Protein AF-A0A9E2A551-F1 (afdb_monomer_lite)

Secondary structure (DSSP, 8-state):
-HHHHHHHHHHHTT-TTTHHHHHHHHHHHHHHHHHHHHHHHHHHHTT--HHHHHHHHHHHHHTHHHHHHHHTHHHHTTS-HHHHHHHHHHHHHHHHHTHHHHHHHHHHHHHSPPPSSHHHHHHHHHHHHHHHHHHHS---------

Sequence (146 aa):
MRILIAVLSLMLATTTYGQDADAEVGIEFCNWLSELARDVMAARQRSEPMSEILPFALDRLEHGPEVVAASVAEYLSILADDDREESLAKLEDIFEQMRPLVTGMVKGAYEIPVQALESNRRTVISEWEDQFFSSCYPDKEETEAD

pLDDT: mean 77.4, std 19.32, range [36.59, 97.81]

Structure (mmCIF, N/CA/C/O backbone):
data_AF-A0A9E2A551-F1
#
_entry.id   AF-A0A9E2A551-F1
#
loop_
_atom_site.group_PDB
_atom_site.id
_atom_site.type_symbol
_atom_site.label_atom_id
_atom_site.label_alt_id
_atom_site.label_comp_id
_atom_site.label_asym_id
_atom_site.label_entity_id
_atom_site.label_seq_id
_atom_site.pdbx_PDB_ins_code
_atom_site.Cartn_x
_atom_site.Cartn_y
_atom_site.Cartn_z
_atom_site.occupancy
_atom_site.B_iso_or_equiv
_atom_site.auth_seq_id
_atom_site.auth_comp_id
_atom_site.auth_asym_id
_atom_site.auth_atom_id
_atom_site.pdbx_PDB_model_num
ATOM 1 N N . MET A 1 1 ? 12.055 -1.744 8.013 1.00 45.12 1 MET A N 1
ATOM 2 C CA . MET A 1 1 ? 11.117 -1.519 6.891 1.00 45.12 1 MET A CA 1
ATOM 3 C C . MET A 1 1 ? 11.610 -0.411 5.961 1.00 45.12 1 MET A C 1
ATOM 5 O O . MET A 1 1 ? 11.735 -0.689 4.782 1.00 45.12 1 MET A O 1
ATOM 9 N N . ARG A 1 2 ? 12.027 0.761 6.476 1.00 36.88 2 ARG A N 1
ATOM 10 C CA . ARG A 1 2 ? 12.601 1.876 5.680 1.00 36.88 2 ARG A CA 1
ATOM 11 C C . ARG A 1 2 ? 13.760 1.494 4.736 1.00 36.88 2 ARG A C 1
ATOM 13 O O . ARG A 1 2 ? 13.787 1.937 3.601 1.00 36.88 2 ARG A O 1
ATOM 20 N N . ILE A 1 3 ? 14.667 0.614 5.172 1.00 38.56 3 ILE A N 1
ATOM 21 C CA . ILE A 1 3 ? 15.836 0.188 4.373 1.00 38.56 3 ILE A CA 1
ATOM 22 C C . ILE A 1 3 ? 15.440 -0.677 3.159 1.00 38.56 3 ILE A C 1
ATOM 24 O O . ILE A 1 3 ? 16.118 -0.642 2.144 1.00 38.56 3 ILE A O 1
ATOM 28 N N . LEU A 1 4 ? 14.338 -1.434 3.233 1.00 39.69 4 LEU A N 1
ATOM 29 C CA . LEU A 1 4 ? 13.924 -2.354 2.161 1.00 39.69 4 LEU A CA 1
ATOM 30 C C . LEU A 1 4 ? 13.295 -1.616 0.969 1.00 39.69 4 LEU A C 1
ATOM 32 O O . LEU A 1 4 ? 13.519 -2.007 -0.168 1.00 39.69 4 LEU A O 1
ATOM 36 N N . ILE A 1 5 ? 12.562 -0.530 1.230 1.00 47.69 5 ILE A N 1
ATOM 37 C CA . ILE A 1 5 ? 11.913 0.281 0.188 1.00 47.69 5 ILE A CA 1
ATOM 38 C C . ILE A 1 5 ? 12.951 1.155 -0.533 1.00 47.69 5 ILE A C 1
ATOM 40 O O . ILE A 1 5 ? 12.972 1.195 -1.756 1.00 47.69 5 ILE A O 1
ATOM 44 N N . ALA A 1 6 ? 13.895 1.751 0.205 1.00 40.91 6 ALA A N 1
ATOM 45 C CA . ALA A 1 6 ? 14.972 2.552 -0.384 1.00 40.91 6 ALA A CA 1
ATOM 46 C C . ALA A 1 6 ? 15.896 1.745 -1.321 1.00 40.91 6 ALA A C 1
ATOM 48 O O . ALA A 1 6 ? 16.427 2.293 -2.283 1.00 40.91 6 ALA A O 1
ATOM 49 N N . VAL A 1 7 ? 16.081 0.442 -1.064 1.00 42.31 7 VAL A N 1
ATOM 50 C CA . VAL A 1 7 ? 16.868 -0.450 -1.935 1.00 42.31 7 VAL A CA 1
ATOM 51 C C . VAL A 1 7 ? 16.139 -0.740 -3.251 1.00 42.31 7 VAL A C 1
ATOM 53 O O . VAL A 1 7 ? 16.794 -0.805 -4.287 1.00 42.31 7 VAL A O 1
ATOM 56 N N . LEU A 1 8 ? 14.806 -0.841 -3.238 1.00 48.16 8 LEU A N 1
ATOM 57 C CA . LEU A 1 8 ? 14.000 -1.048 -4.447 1.00 48.16 8 LEU A CA 1
ATOM 58 C C . LEU A 1 8 ? 14.043 0.179 -5.371 1.00 48.16 8 LEU A C 1
ATOM 60 O O . LEU A 1 8 ? 14.282 0.027 -6.566 1.00 48.16 8 LEU A O 1
ATOM 64 N N . SER A 1 9 ? 13.949 1.394 -4.816 1.00 44.19 9 SER A N 1
ATOM 65 C CA . SER A 1 9 ? 14.113 2.639 -5.586 1.00 44.19 9 SER A CA 1
ATOM 66 C C . SER A 1 9 ? 15.526 2.791 -6.175 1.00 44.19 9 SER A C 1
ATOM 68 O O . SER A 1 9 ? 15.698 3.374 -7.243 1.00 44.19 9 SER A O 1
ATOM 70 N N . LEU A 1 10 ? 16.554 2.249 -5.505 1.00 43.09 10 LEU A N 1
ATOM 71 C CA . LEU A 1 10 ? 17.940 2.277 -5.989 1.00 43.09 10 LEU A CA 1
ATOM 72 C C . LEU A 1 10 ? 18.203 1.295 -7.142 1.00 43.09 10 LEU A C 1
ATOM 74 O O . LEU A 1 10 ? 19.078 1.561 -7.965 1.00 43.09 10 LEU A O 1
ATOM 78 N N . MET A 1 11 ? 17.479 0.172 -7.207 1.00 47.06 11 MET A N 1
ATOM 79 C CA . MET A 1 11 ? 17.670 -0.837 -8.259 1.00 47.06 11 MET A CA 1
ATOM 80 C C . MET A 1 11 ? 17.216 -0.350 -9.640 1.00 47.06 11 MET A C 1
ATOM 82 O O . MET A 1 11 ? 17.772 -0.790 -10.645 1.00 47.06 11 MET A O 1
ATOM 86 N N . LEU A 1 12 ? 16.284 0.603 -9.690 1.00 49.69 12 LEU A N 1
ATOM 87 C CA . LEU A 1 12 ? 15.802 1.212 -10.930 1.00 49.69 12 LEU A CA 1
ATOM 88 C C . LEU A 1 12 ? 16.769 2.287 -11.476 1.00 49.69 12 LEU A C 1
ATOM 90 O O . LEU A 1 12 ? 16.817 2.533 -12.667 1.00 49.69 12 LEU A O 1
ATOM 94 N N . ALA A 1 13 ? 17.623 2.900 -10.652 1.00 43.50 13 ALA A N 1
ATOM 95 C CA . ALA A 1 13 ? 18.341 4.125 -11.035 1.00 43.50 13 ALA A CA 1
ATOM 96 C C . ALA A 1 13 ? 19.693 3.949 -11.778 1.00 43.50 13 ALA A C 1
ATOM 98 O O . ALA A 1 13 ? 20.428 4.931 -11.925 1.00 43.50 13 ALA A O 1
ATOM 99 N N . THR A 1 14 ? 20.090 2.742 -12.212 1.00 41.34 14 THR A N 1
ATOM 100 C CA . THR A 1 14 ? 21.498 2.465 -12.608 1.00 41.34 14 THR A CA 1
ATOM 101 C C . THR A 1 14 ? 21.841 2.507 -14.108 1.00 41.34 14 THR A C 1
ATOM 103 O O . THR A 1 14 ? 23.007 2.299 -14.449 1.00 41.34 14 THR A O 1
ATOM 106 N N . THR A 1 15 ? 20.925 2.869 -15.013 1.00 42.06 15 THR A N 1
ATOM 107 C CA . THR A 1 15 ? 21.201 2.920 -16.469 1.00 42.06 15 THR A CA 1
ATOM 108 C C . THR A 1 15 ? 21.056 4.328 -17.073 1.00 42.06 15 THR A C 1
ATOM 110 O O . THR A 1 15 ? 20.010 4.964 -17.024 1.00 42.06 15 THR A O 1
ATOM 113 N N . THR A 1 16 ? 22.146 4.851 -17.651 1.00 36.78 16 THR A N 1
ATOM 114 C CA . THR A 1 16 ? 22.305 6.244 -18.136 1.00 36.78 16 THR A CA 1
ATOM 115 C C . THR A 1 16 ? 21.617 6.567 -19.475 1.00 36.78 16 THR A C 1
ATOM 117 O O . THR A 1 16 ? 21.631 7.719 -19.901 1.00 36.78 16 THR A O 1
ATOM 120 N N . TYR A 1 17 ? 20.970 5.587 -20.108 1.00 36.91 17 TYR A N 1
ATOM 121 C CA . TYR A 1 17 ? 19.951 5.752 -21.153 1.00 36.91 17 TYR A CA 1
ATOM 122 C C . TYR A 1 17 ? 18.677 5.080 -20.610 1.00 36.91 17 TYR A C 1
ATOM 124 O O . TYR A 1 17 ? 18.442 3.917 -20.897 1.00 36.91 17 TYR A O 1
ATOM 132 N N . GLY A 1 18 ? 17.938 5.727 -19.705 1.00 46.59 18 GLY A N 1
ATOM 133 C CA . GLY A 1 18 ? 16.851 5.046 -18.972 1.00 46.59 18 GLY A CA 1
ATOM 134 C C . GLY A 1 18 ? 16.366 5.751 -17.707 1.00 46.59 18 GLY A C 1
ATOM 135 O O . GLY A 1 18 ? 15.258 5.489 -17.261 1.00 46.59 18 GLY A O 1
ATOM 136 N N . GLN A 1 19 ? 17.132 6.720 -17.191 1.00 49.38 19 GLN A N 1
ATOM 137 C CA . GLN A 1 19 ? 16.813 7.421 -15.939 1.00 49.38 19 GLN A CA 1
ATOM 138 C C . GLN A 1 19 ? 15.407 8.038 -15.870 1.00 49.38 19 GLN A C 1
ATOM 140 O O . GLN A 1 19 ? 14.852 8.074 -14.779 1.00 49.38 19 GLN A O 1
ATOM 145 N N . ASP A 1 20 ? 14.831 8.497 -16.986 1.00 54.12 20 ASP A N 1
ATOM 146 C CA . ASP A 1 20 ? 13.467 9.046 -16.986 1.00 54.12 20 ASP A CA 1
ATOM 147 C C . ASP A 1 20 ? 12.410 7.931 -16.917 1.00 54.12 20 ASP A C 1
ATOM 149 O O . ASP A 1 20 ? 11.500 8.000 -16.096 1.00 54.12 20 ASP A O 1
ATOM 153 N N . ALA A 1 21 ? 12.570 6.862 -17.708 1.00 55.94 21 ALA A N 1
ATOM 154 C CA . ALA A 1 21 ? 11.639 5.731 -17.726 1.00 55.94 21 ALA A CA 1
ATOM 155 C C . ALA A 1 21 ? 11.672 4.946 -16.405 1.00 55.94 21 ALA A C 1
ATOM 157 O O . ALA A 1 21 ? 10.629 4.611 -15.849 1.00 55.94 21 ALA A O 1
ATOM 158 N N . ASP A 1 22 ? 12.866 4.711 -15.863 1.00 60.59 22 ASP A N 1
ATOM 159 C CA . ASP A 1 22 ? 13.052 4.036 -14.582 1.00 60.59 22 ASP A CA 1
ATOM 160 C C . ASP A 1 22 ? 12.536 4.886 -13.404 1.00 60.59 22 ASP A C 1
ATOM 162 O O . ASP A 1 22 ? 11.961 4.353 -12.450 1.00 60.59 22 ASP A O 1
ATOM 166 N N . ALA A 1 23 ? 12.694 6.216 -13.468 1.00 66.06 23 ALA A N 1
ATOM 167 C CA . ALA A 1 23 ? 12.128 7.126 -12.474 1.00 66.06 23 ALA A CA 1
ATOM 168 C C . ALA A 1 23 ? 10.598 7.147 -12.527 1.00 66.06 23 ALA A C 1
ATOM 170 O O . ALA A 1 23 ? 9.961 7.165 -11.477 1.00 66.06 23 ALA A O 1
ATOM 171 N N . GLU A 1 24 ? 10.003 7.111 -13.717 1.00 71.88 24 GLU A N 1
ATOM 172 C CA . GLU A 1 24 ? 8.550 7.118 -13.886 1.00 71.88 24 GLU A CA 1
ATOM 173 C C . GLU A 1 24 ? 7.910 5.805 -13.440 1.00 71.88 24 GLU A C 1
ATOM 175 O O . GLU A 1 24 ? 6.937 5.828 -12.689 1.00 71.88 24 GLU A O 1
ATOM 180 N N . VAL A 1 25 ? 8.525 4.664 -13.767 1.00 72.38 25 VAL A N 1
ATOM 181 C CA . VAL A 1 25 ? 8.147 3.357 -13.204 1.00 72.38 25 VAL A CA 1
ATOM 182 C C . VAL A 1 25 ? 8.236 3.376 -11.675 1.00 72.38 25 VAL A C 1
ATOM 184 O O . VAL A 1 25 ? 7.333 2.885 -10.997 1.00 72.38 25 VAL A O 1
ATOM 187 N N . GLY A 1 26 ? 9.289 3.982 -11.118 1.00 73.00 26 GLY A N 1
ATOM 188 C CA . GLY A 1 26 ? 9.439 4.163 -9.675 1.00 73.00 26 GLY A CA 1
ATOM 189 C C . GLY A 1 26 ? 8.337 5.032 -9.056 1.00 73.00 26 GLY A C 1
ATOM 190 O O . GLY A 1 26 ? 7.759 4.653 -8.038 1.00 73.00 26 GLY A O 1
ATOM 191 N N . ILE A 1 27 ? 8.007 6.171 -9.675 1.00 78.12 27 ILE A N 1
ATOM 192 C CA . ILE A 1 27 ? 6.928 7.072 -9.235 1.00 78.12 27 ILE A CA 1
ATOM 193 C C . ILE A 1 27 ? 5.586 6.337 -9.245 1.00 78.12 27 ILE A C 1
ATOM 195 O O . ILE A 1 27 ? 4.859 6.372 -8.252 1.00 78.12 27 ILE A O 1
ATOM 199 N N . GLU A 1 28 ? 5.275 5.644 -10.337 1.00 81.62 28 GLU A N 1
ATOM 200 C CA . GLU A 1 28 ? 4.010 4.932 -10.513 1.00 81.62 28 GLU A CA 1
ATOM 201 C C . GLU A 1 28 ? 3.865 3.766 -9.538 1.00 81.62 28 GLU A C 1
ATOM 203 O O . GLU A 1 28 ? 2.812 3.578 -8.925 1.00 81.62 28 GLU A O 1
ATOM 208 N N . PHE A 1 29 ? 4.950 3.042 -9.290 1.00 81.75 29 PHE A N 1
ATOM 209 C CA . PHE A 1 29 ? 5.002 2.050 -8.228 1.00 81.75 29 PHE A CA 1
ATOM 210 C C . PHE A 1 29 ? 4.737 2.663 -6.841 1.00 81.75 29 PHE A C 1
ATOM 212 O O . PHE A 1 29 ? 3.974 2.111 -6.043 1.00 81.75 29 PHE A O 1
ATOM 219 N N . CYS A 1 30 ? 5.332 3.818 -6.544 1.00 81.12 30 CYS A N 1
ATOM 220 C CA . CYS A 1 30 ? 5.132 4.507 -5.272 1.00 81.12 30 CYS A CA 1
ATOM 221 C C . CYS A 1 30 ? 3.700 5.023 -5.104 1.00 81.12 30 CYS A C 1
ATOM 223 O O . CYS A 1 30 ? 3.127 4.886 -4.020 1.00 81.12 30 CYS A O 1
ATOM 225 N N . ASN A 1 31 ? 3.100 5.549 -6.175 1.00 85.38 31 ASN A N 1
ATOM 226 C CA . ASN A 1 31 ? 1.687 5.915 -6.216 1.00 85.38 31 ASN A CA 1
ATOM 227 C C . ASN A 1 31 ? 0.813 4.693 -5.916 1.00 85.38 31 ASN A C 1
ATOM 229 O O . ASN A 1 31 ? -0.008 4.733 -4.999 1.00 85.38 31 ASN A O 1
ATOM 233 N N . TRP A 1 32 ? 1.057 3.574 -6.602 1.00 89.06 32 TRP A N 1
ATOM 234 C CA . TRP A 1 32 ? 0.331 2.324 -6.390 1.00 89.06 32 TRP A CA 1
ATOM 235 C C . TRP A 1 32 ? 0.428 1.828 -4.936 1.00 89.06 32 TRP A C 1
ATOM 237 O O . TRP A 1 32 ? -0.581 1.460 -4.326 1.00 89.06 32 TRP A O 1
ATOM 247 N N . LEU A 1 33 ? 1.626 1.852 -4.341 1.00 88.06 33 LEU A N 1
ATOM 248 C CA . LEU A 1 33 ? 1.838 1.391 -2.966 1.00 88.06 33 LEU A CA 1
ATOM 249 C C . LEU A 1 33 ? 1.152 2.309 -1.944 1.00 88.06 33 LEU A C 1
ATOM 251 O O . LEU A 1 33 ? 0.576 1.826 -0.965 1.00 88.06 33 LEU A O 1
ATOM 255 N N . SER A 1 34 ? 1.204 3.621 -2.181 1.00 90.06 34 SER A N 1
ATOM 256 C CA . SER A 1 34 ? 0.525 4.645 -1.380 1.00 90.06 34 SER A CA 1
ATOM 257 C C . SER A 1 34 ? -0.992 4.452 -1.405 1.00 90.06 34 SER A C 1
ATOM 259 O O . SER A 1 34 ? -1.642 4.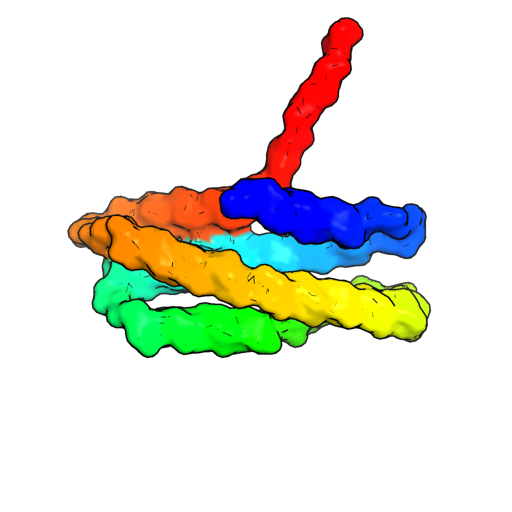417 -0.357 1.00 90.06 34 SER A O 1
ATOM 261 N N . GLU A 1 35 ? -1.561 4.223 -2.589 1.00 92.44 35 GLU A N 1
ATOM 262 C CA . GLU A 1 35 ? -2.983 3.924 -2.752 1.00 92.44 35 GLU A CA 1
ATOM 263 C C . GLU A 1 35 ? -3.389 2.639 -2.029 1.00 92.44 35 GLU A C 1
ATOM 265 O O . GLU A 1 35 ? -4.392 2.625 -1.312 1.00 92.44 35 GLU A O 1
ATOM 270 N N . LEU A 1 36 ? -2.587 1.575 -2.135 1.00 94.00 36 LEU A N 1
ATOM 271 C CA . LEU A 1 36 ? -2.843 0.340 -1.398 1.00 94.00 36 LEU A CA 1
ATOM 272 C C . LEU A 1 36 ? -2.819 0.574 0.121 1.00 94.00 36 LEU A C 1
ATOM 274 O O . LEU A 1 36 ? -3.696 0.083 0.837 1.00 94.00 36 LEU A O 1
ATOM 278 N N . ALA A 1 37 ? -1.856 1.353 0.622 1.00 94.62 37 ALA A N 1
ATOM 279 C CA . ALA A 1 37 ? -1.773 1.711 2.036 1.00 94.62 37 ALA A CA 1
ATOM 280 C C . ALA A 1 37 ? -3.011 2.486 2.503 1.00 94.62 37 ALA A C 1
ATOM 282 O O . ALA A 1 37 ? -3.585 2.162 3.552 1.00 94.62 37 ALA A O 1
ATOM 283 N N . ARG A 1 38 ? -3.451 3.470 1.709 1.00 96.00 38 ARG A N 1
ATOM 284 C CA . ARG A 1 38 ? -4.676 4.239 1.947 1.00 96.00 38 ARG A CA 1
ATOM 285 C C . ARG A 1 38 ? -5.893 3.321 2.022 1.00 96.00 38 ARG A C 1
ATOM 287 O O . ARG A 1 38 ? -6.656 3.415 2.985 1.00 96.00 38 ARG A O 1
ATOM 294 N N . ASP A 1 39 ? -6.065 2.421 1.057 1.00 96.50 39 ASP A N 1
ATOM 295 C CA . ASP A 1 39 ? -7.218 1.518 0.980 1.00 96.50 39 ASP A CA 1
ATOM 296 C C . ASP A 1 39 ? -7.277 0.560 2.174 1.00 96.50 39 ASP A C 1
ATOM 298 O O . ASP A 1 39 ? -8.330 0.402 2.802 1.00 96.50 39 ASP A O 1
ATOM 302 N N . VAL A 1 40 ? -6.134 -0.019 2.547 1.00 97.12 40 VAL A N 1
ATOM 303 C CA . VAL A 1 40 ? -6.005 -0.897 3.716 1.00 97.12 40 VAL A CA 1
ATOM 304 C C . VAL A 1 40 ? -6.372 -0.155 5.005 1.00 97.12 40 VAL A C 1
ATOM 306 O O . VAL A 1 40 ? -7.151 -0.669 5.815 1.00 97.12 40 VAL A O 1
ATOM 309 N N . MET A 1 41 ? -5.858 1.064 5.204 1.00 97.69 41 MET A N 1
ATOM 310 C CA . MET A 1 41 ? -6.184 1.858 6.392 1.00 97.69 41 MET A CA 1
ATOM 311 C C . MET A 1 41 ? -7.646 2.312 6.388 1.00 97.69 41 MET A C 1
ATOM 313 O O . MET A 1 41 ? -8.313 2.264 7.421 1.00 97.69 41 MET A O 1
ATOM 317 N N . ALA A 1 42 ? -8.190 2.700 5.236 1.00 97.31 42 ALA A N 1
ATOM 318 C CA . ALA A 1 42 ? -9.589 3.083 5.115 1.00 97.31 42 ALA A CA 1
ATOM 319 C C . ALA A 1 42 ? -10.525 1.917 5.468 1.00 97.31 42 ALA A C 1
ATOM 321 O O . ALA A 1 42 ? -11.459 2.101 6.253 1.00 97.31 42 ALA A O 1
ATOM 322 N N . ALA A 1 43 ? -10.246 0.712 4.967 1.00 96.62 43 ALA A N 1
ATOM 323 C CA . ALA A 1 43 ? -10.977 -0.501 5.326 1.00 96.62 43 ALA A CA 1
ATOM 324 C C . ALA A 1 43 ? -10.896 -0.791 6.829 1.00 96.62 43 ALA A C 1
ATOM 326 O O . ALA A 1 43 ? -11.913 -1.019 7.494 1.00 96.62 43 ALA A O 1
ATOM 327 N N . ARG A 1 44 ? -9.695 -0.668 7.406 1.00 96.62 44 ARG A N 1
ATOM 328 C CA . ARG A 1 44 ? -9.505 -0.787 8.851 1.00 96.62 44 ARG A CA 1
ATOM 329 C C . ARG A 1 44 ? -10.351 0.221 9.631 1.00 96.62 44 ARG A C 1
ATOM 331 O O . ARG A 1 44 ? -11.008 -0.168 10.597 1.00 96.62 44 ARG A O 1
ATOM 338 N N . GLN A 1 45 ? -10.363 1.494 9.234 1.00 97.81 45 GLN A N 1
ATOM 339 C CA . GLN A 1 45 ? -11.151 2.547 9.890 1.00 97.81 45 GLN A CA 1
ATOM 340 C C . GLN A 1 45 ? -12.668 2.355 9.709 1.00 97.81 45 GLN A C 1
ATOM 342 O O . GLN A 1 45 ? -13.452 2.848 10.523 1.00 97.81 45 GLN A O 1
ATOM 347 N N . ARG A 1 46 ? -13.096 1.580 8.703 1.00 96.75 46 ARG A N 1
ATOM 348 C CA . ARG A 1 46 ? -14.477 1.089 8.550 1.00 96.75 46 ARG A 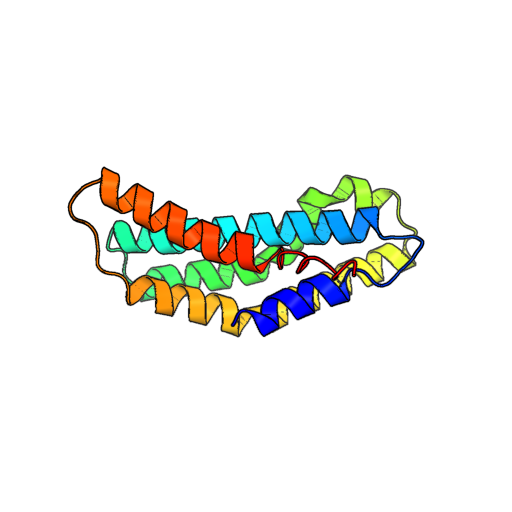CA 1
ATOM 349 C C . ARG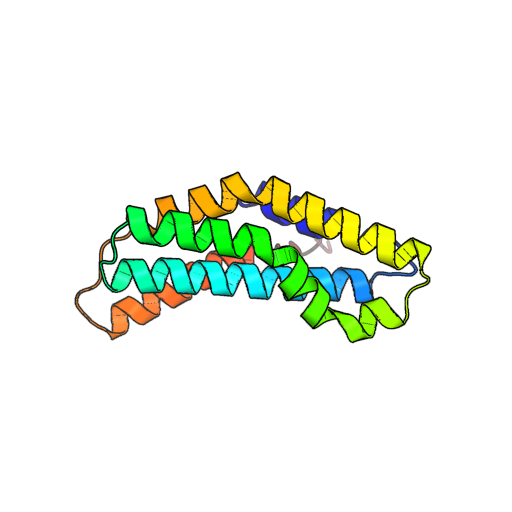 A 1 46 ? -14.776 -0.188 9.344 1.00 96.75 46 ARG A C 1
ATOM 351 O O . ARG A 1 46 ? -15.913 -0.643 9.340 1.00 96.75 46 ARG A O 1
ATOM 358 N N . SER A 1 47 ? -13.807 -0.703 10.104 1.00 96.31 47 SER A N 1
ATOM 359 C CA . SER A 1 47 ? -13.909 -1.948 10.883 1.00 96.31 47 SER A CA 1
ATOM 360 C C . SER A 1 47 ? -14.136 -3.204 10.036 1.00 96.31 47 SER A C 1
ATOM 362 O O . SER A 1 47 ? -14.704 -4.178 10.531 1.00 96.31 47 SER A O 1
ATOM 364 N N . GLU A 1 48 ? -13.679 -3.202 8.784 1.00 97.31 48 GLU A N 1
ATOM 365 C CA . GLU A 1 48 ? -13.636 -4.422 7.975 1.00 97.31 48 GLU A CA 1
ATOM 366 C C . GLU A 1 48 ? -12.674 -5.441 8.628 1.00 97.31 48 GLU A C 1
ATOM 368 O O . GLU A 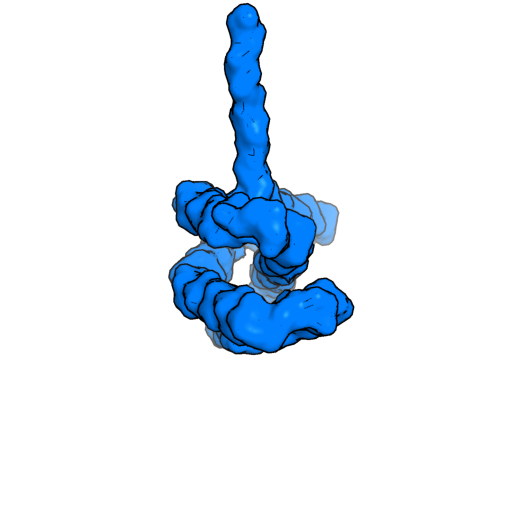1 48 ? -11.728 -5.039 9.319 1.00 97.31 48 GLU A O 1
ATOM 373 N N . PRO A 1 49 ? -12.931 -6.756 8.516 1.00 95.50 49 PRO A N 1
ATOM 374 C CA . PRO A 1 49 ? -12.100 -7.775 9.145 1.00 95.50 49 PRO A CA 1
ATOM 375 C C . PRO A 1 49 ? -10.845 -8.084 8.316 1.00 95.50 49 PRO A C 1
ATOM 377 O O . PRO A 1 49 ? -10.867 -8.115 7.086 1.00 95.50 49 PRO A O 1
ATOM 380 N N . MET A 1 50 ? -9.740 -8.425 8.992 1.00 93.62 50 MET A N 1
ATOM 381 C CA . MET A 1 50 ? -8.457 -8.713 8.325 1.00 93.62 50 MET A CA 1
ATOM 382 C C . MET A 1 50 ? -8.558 -9.876 7.331 1.00 93.62 50 MET A C 1
ATOM 384 O O . MET A 1 50 ? -7.848 -9.890 6.329 1.00 93.62 50 MET A O 1
ATOM 388 N N . SER A 1 51 ? -9.456 -10.830 7.593 1.00 95.19 51 SER A N 1
ATOM 389 C CA . SER A 1 51 ? -9.740 -11.961 6.708 1.00 95.19 51 SER A CA 1
ATOM 390 C C . SER A 1 51 ? -10.276 -11.553 5.337 1.00 95.19 51 SER A C 1
ATOM 392 O O . SER A 1 51 ? -10.171 -12.346 4.412 1.00 95.19 51 SER A O 1
ATOM 394 N N . GLU A 1 52 ? -10.839 -10.351 5.202 1.00 93.19 52 GLU A N 1
ATOM 395 C CA . GLU A 1 52 ? -11.314 -9.803 3.926 1.00 93.19 52 GLU A CA 1
ATOM 396 C C . GLU A 1 52 ? -10.244 -8.920 3.266 1.00 93.19 52 GLU A C 1
ATOM 398 O O . GLU A 1 52 ? -10.048 -8.978 2.055 1.00 93.19 52 GLU A O 1
ATOM 403 N N . ILE A 1 53 ? -9.479 -8.167 4.065 1.00 94.69 53 ILE A N 1
ATOM 404 C CA . ILE A 1 53 ? -8.512 -7.182 3.548 1.00 94.69 53 ILE A CA 1
ATOM 405 C C . ILE A 1 53 ? -7.185 -7.796 3.126 1.00 94.69 53 ILE A C 1
ATOM 407 O O . ILE A 1 53 ? -6.603 -7.361 2.136 1.00 94.69 53 ILE A O 1
ATOM 411 N N . LEU A 1 54 ? -6.686 -8.804 3.847 1.00 91.88 54 LEU A N 1
ATOM 412 C CA . LEU A 1 54 ? -5.420 -9.435 3.480 1.00 91.88 54 LEU A CA 1
ATOM 413 C C . LEU A 1 54 ? -5.496 -10.114 2.098 1.00 91.88 54 LEU A C 1
ATOM 415 O O . LEU A 1 54 ? -4.598 -9.864 1.297 1.00 91.88 54 LEU A O 1
ATOM 419 N N . PRO A 1 55 ? -6.539 -10.905 1.767 1.00 93.12 55 PRO A N 1
ATOM 420 C CA . PRO A 1 55 ? -6.695 -11.437 0.415 1.00 93.12 55 PRO A CA 1
ATOM 421 C C . PRO A 1 55 ? -6.810 -10.342 -0.647 1.00 93.12 55 PRO A C 1
ATOM 423 O O . PRO A 1 55 ? -6.128 -10.432 -1.657 1.00 93.12 55 PRO A O 1
ATOM 426 N N . PHE A 1 56 ? -7.588 -9.284 -0.395 1.00 92.81 56 PHE A N 1
ATOM 427 C CA . PHE A 1 56 ? -7.708 -8.139 -1.306 1.00 92.81 56 PHE A CA 1
ATOM 428 C C . PHE A 1 56 ? -6.356 -7.466 -1.593 1.00 92.81 56 PHE A C 1
ATOM 430 O O . PHE A 1 56 ? -6.026 -7.185 -2.741 1.00 92.81 56 PHE A O 1
ATOM 437 N N . ALA A 1 57 ? -5.549 -7.224 -0.559 1.00 92.62 57 ALA A N 1
ATOM 438 C CA . ALA A 1 57 ? -4.251 -6.576 -0.720 1.00 92.62 57 ALA A CA 1
ATOM 439 C C . ALA A 1 57 ? -3.244 -7.463 -1.471 1.00 92.62 57 ALA A C 1
ATOM 441 O O . ALA A 1 57 ? -2.441 -6.961 -2.254 1.00 92.62 57 ALA A O 1
ATOM 442 N N . LEU A 1 58 ? -3.288 -8.779 -1.240 1.00 91.88 58 LEU A N 1
ATOM 443 C CA . LEU A 1 58 ? -2.439 -9.740 -1.946 1.00 91.88 58 LEU A CA 1
ATOM 444 C C . LEU A 1 58 ? -2.869 -9.938 -3.404 1.00 91.88 58 LEU A C 1
ATOM 446 O O . LEU A 1 58 ? -2.002 -10.071 -4.259 1.00 91.88 58 LEU A O 1
ATOM 450 N N . ASP A 1 59 ? -4.170 -9.914 -3.685 1.00 92.19 59 ASP A N 1
ATOM 451 C CA . ASP A 1 59 ? -4.716 -9.958 -5.046 1.00 92.19 59 ASP A CA 1
ATOM 452 C C . ASP A 1 59 ? -4.321 -8.708 -5.846 1.00 92.19 59 ASP A C 1
ATOM 454 O O . ASP A 1 59 ? -3.839 -8.812 -6.973 1.00 92.19 59 ASP A O 1
ATOM 458 N N . ARG A 1 60 ? -4.399 -7.515 -5.238 1.00 90.69 60 ARG A N 1
ATOM 459 C CA . ARG A 1 60 ? -3.884 -6.293 -5.877 1.00 90.69 60 ARG A CA 1
ATOM 460 C C . ARG A 1 60 ? -2.388 -6.360 -6.140 1.00 90.69 60 ARG A C 1
ATOM 462 O O . ARG A 1 60 ? -1.957 -5.835 -7.157 1.00 90.69 60 ARG A O 1
ATOM 469 N N . LEU A 1 61 ? -1.607 -6.964 -5.241 1.00 88.75 61 LEU A N 1
ATOM 470 C CA . LEU A 1 61 ? -0.170 -7.148 -5.445 1.00 88.75 61 LEU A CA 1
ATOM 471 C C . LEU A 1 61 ? 0.116 -8.053 -6.653 1.00 88.75 61 LEU A C 1
ATOM 473 O O . LEU A 1 61 ? 1.018 -7.745 -7.420 1.00 88.75 61 LEU A O 1
ATOM 477 N N . GLU A 1 62 ? -0.651 -9.128 -6.835 1.00 89.12 62 GLU A N 1
ATOM 478 C CA . GLU A 1 62 ? -0.506 -10.051 -7.971 1.00 89.12 62 GLU A CA 1
ATOM 479 C C . GLU A 1 62 ? -0.749 -9.357 -9.319 1.00 89.12 62 GLU A C 1
ATOM 481 O O . GLU A 1 62 ? 0.008 -9.570 -10.260 1.00 89.12 62 GLU A O 1
ATOM 486 N N . HIS A 1 63 ? -1.730 -8.454 -9.383 1.00 88.75 63 HIS A N 1
ATOM 487 C CA . HIS A 1 63 ? -2.046 -7.675 -10.590 1.00 88.75 63 HIS A CA 1
ATOM 488 C C . HIS A 1 63 ? -1.315 -6.322 -10.660 1.00 88.75 63 HIS A C 1
ATOM 490 O O . HIS A 1 63 ? -1.491 -5.549 -11.600 1.00 88.75 63 HIS A O 1
ATOM 496 N N . GLY A 1 64 ? -0.508 -5.998 -9.651 1.00 84.31 64 GLY A N 1
ATOM 497 C CA . GLY A 1 64 ? 0.186 -4.721 -9.540 1.00 84.31 64 GLY A CA 1
ATOM 498 C C . GLY A 1 64 ? 1.171 -4.430 -10.681 1.00 84.31 64 GLY A C 1
ATOM 499 O O . GLY A 1 64 ? 1.136 -3.304 -11.186 1.00 84.31 64 GLY A O 1
ATOM 500 N N . PRO A 1 65 ? 1.979 -5.406 -11.157 1.00 83.31 65 PRO A N 1
ATOM 501 C CA . PRO A 1 65 ? 2.856 -5.203 -12.308 1.00 83.31 65 PRO A CA 1
ATOM 502 C C . PRO A 1 65 ? 2.094 -4.753 -13.555 1.00 83.31 65 PRO A C 1
ATOM 504 O O . PRO A 1 65 ? 2.524 -3.826 -14.232 1.00 83.31 65 PRO A O 1
ATOM 507 N N . GLU A 1 66 ? 0.933 -5.354 -13.834 1.00 85.56 66 GLU A N 1
ATOM 508 C CA . GLU A 1 66 ? 0.113 -5.010 -15.003 1.00 85.56 66 GLU A CA 1
ATOM 509 C C . GLU A 1 66 ? -0.421 -3.576 -14.918 1.00 85.56 66 GLU A C 1
ATOM 511 O O . GLU A 1 66 ? -0.435 -2.856 -15.916 1.00 85.56 66 GLU A O 1
ATOM 516 N N . VAL A 1 67 ? -0.829 -3.143 -13.721 1.00 83.19 67 VAL A N 1
ATOM 517 C CA . VAL A 1 67 ? -1.330 -1.782 -13.486 1.00 83.19 67 VAL A CA 1
ATOM 518 C C . VAL A 1 67 ? -0.225 -0.749 -13.693 1.00 83.19 67 VAL A C 1
ATOM 520 O O . VAL A 1 67 ? -0.446 0.234 -14.400 1.00 83.19 67 VAL A O 1
ATOM 523 N N . VAL A 1 68 ? 0.960 -0.979 -13.123 1.00 81.69 68 VAL A N 1
ATOM 524 C CA . VAL A 1 68 ? 2.101 -0.061 -13.271 1.00 81.69 68 VAL A CA 1
ATOM 525 C C . VAL A 1 68 ? 2.611 -0.057 -14.715 1.00 81.69 68 VAL A C 1
ATOM 527 O O . VAL A 1 68 ? 2.837 1.003 -15.289 1.00 81.69 68 VAL A O 1
ATOM 530 N N . ALA A 1 69 ? 2.719 -1.222 -15.360 1.00 80.81 69 ALA A N 1
ATOM 531 C CA . ALA A 1 69 ? 3.111 -1.306 -16.767 1.00 80.81 69 ALA A CA 1
ATOM 532 C C . ALA A 1 69 ? 2.121 -0.573 -17.689 1.00 80.81 69 ALA A C 1
ATOM 534 O O . ALA A 1 69 ? 2.533 0.057 -18.663 1.00 80.81 69 ALA A O 1
ATOM 535 N N . ALA A 1 70 ? 0.821 -0.623 -17.381 1.00 83.56 70 ALA A N 1
ATOM 536 C CA . ALA A 1 70 ? -0.196 0.111 -18.121 1.00 83.56 70 ALA A CA 1
ATOM 537 C C . ALA A 1 70 ? -0.082 1.632 -17.931 1.00 83.56 70 ALA A C 1
ATOM 539 O O . ALA A 1 70 ? -0.303 2.367 -18.897 1.00 83.56 70 ALA A O 1
ATOM 540 N N . SER A 1 71 ? 0.273 2.117 -16.734 1.00 76.06 71 SER A N 1
ATOM 541 C CA . SER A 1 71 ? 0.425 3.557 -16.491 1.00 76.06 71 SER A CA 1
ATOM 542 C C . SER A 1 71 ? 1.671 4.144 -17.157 1.00 76.06 71 SER A C 1
ATOM 544 O O . SER A 1 71 ? 1.625 5.282 -17.619 1.00 76.06 71 SER A O 1
ATOM 546 N N . VAL A 1 72 ? 2.726 3.343 -17.338 1.00 77.44 72 VAL A N 1
ATOM 547 C CA . VAL A 1 72 ? 3.939 3.742 -18.074 1.00 77.44 72 VAL A CA 1
ATOM 548 C C . VAL A 1 72 ? 3.984 3.247 -19.528 1.00 77.44 72 VAL A C 1
ATOM 550 O O . VAL A 1 72 ? 5.033 3.294 -20.169 1.00 77.44 72 VAL A O 1
ATOM 553 N N . ALA A 1 73 ? 2.864 2.774 -20.089 1.00 79.25 73 ALA A N 1
ATOM 554 C CA . ALA A 1 73 ? 2.841 2.112 -21.399 1.00 79.25 73 ALA A CA 1
ATOM 555 C C . ALA A 1 73 ? 3.372 2.991 -22.547 1.00 79.25 73 ALA A C 1
ATOM 557 O O . ALA A 1 73 ? 4.030 2.487 -23.459 1.00 79.25 73 ALA A O 1
ATOM 558 N N . GLU A 1 74 ? 3.119 4.303 -22.501 1.00 73.94 74 GLU A N 1
ATOM 559 C CA . GLU A 1 74 ? 3.648 5.260 -23.482 1.00 73.94 74 GLU A CA 1
ATOM 560 C C . GLU A 1 74 ? 5.185 5.300 -23.451 1.00 73.94 74 GLU A C 1
ATOM 562 O O . GLU A 1 74 ? 5.826 5.264 -24.501 1.00 73.94 74 GLU A O 1
ATOM 567 N N . TYR A 1 75 ? 5.786 5.236 -22.263 1.00 69.81 75 TYR A N 1
ATOM 568 C CA . TYR A 1 75 ? 7.238 5.199 -22.081 1.00 69.81 75 TYR A CA 1
ATOM 569 C C . TYR A 1 75 ? 7.838 3.841 -22.429 1.00 69.81 75 TYR A C 1
ATOM 571 O O . TYR A 1 75 ? 8.873 3.761 -23.083 1.00 69.81 75 TYR A O 1
ATOM 579 N N . LEU A 1 76 ? 7.161 2.747 -22.086 1.00 70.19 76 LEU A N 1
ATOM 580 C CA . LEU A 1 76 ? 7.596 1.415 -22.507 1.00 70.19 76 LEU A CA 1
ATOM 581 C C . LEU A 1 76 ? 7.560 1.251 -24.034 1.00 70.19 76 LEU A C 1
ATOM 583 O O . LEU A 1 76 ? 8.302 0.440 -24.584 1.00 70.19 76 LEU A O 1
ATOM 587 N N . SER A 1 77 ? 6.718 2.020 -24.733 1.00 74.81 77 SER A N 1
ATOM 588 C CA . SER A 1 77 ? 6.602 1.964 -26.194 1.00 74.81 77 SER A CA 1
ATOM 589 C C . SER A 1 77 ? 7.762 2.625 -26.947 1.00 74.81 77 SER A C 1
ATOM 591 O O . SER A 1 77 ? 7.959 2.322 -28.125 1.00 74.81 77 SER A O 1
ATOM 593 N N . ILE A 1 78 ? 8.527 3.506 -26.289 1.00 74.31 78 ILE A N 1
ATOM 594 C CA . ILE A 1 78 ? 9.687 4.193 -26.886 1.00 74.31 78 ILE A CA 1
ATOM 595 C C . ILE A 1 78 ? 11.013 3.460 -26.639 1.00 74.31 78 ILE A C 1
ATOM 597 O O . ILE A 1 78 ? 12.020 3.810 -27.257 1.00 74.31 78 ILE A O 1
ATOM 601 N N . LEU A 1 79 ? 11.018 2.454 -25.761 1.00 71.88 79 LEU A N 1
ATOM 602 C CA . LEU A 1 79 ? 12.172 1.594 -25.506 1.00 71.88 79 LEU A CA 1
ATOM 603 C C . LEU A 1 79 ? 12.377 0.589 -26.647 1.00 71.88 79 LEU A C 1
ATOM 605 O O . LEU A 1 79 ? 11.432 0.213 -27.347 1.00 71.88 79 LEU A O 1
ATOM 609 N N . ALA A 1 80 ? 13.617 0.126 -26.824 1.00 74.75 80 ALA A N 1
ATOM 610 C CA . ALA A 1 80 ? 13.873 -1.037 -27.667 1.00 74.75 80 ALA A CA 1
ATOM 611 C C . ALA A 1 80 ? 13.203 -2.282 -27.055 1.00 74.75 80 ALA A C 1
ATOM 613 O O . ALA A 1 80 ? 13.017 -2.355 -25.842 1.00 74.75 80 ALA A O 1
ATOM 614 N N . ASP A 1 81 ? 12.842 -3.265 -27.886 1.00 76.94 81 ASP A N 1
ATOM 615 C CA . ASP A 1 81 ? 12.111 -4.454 -27.419 1.00 76.94 81 ASP A CA 1
ATOM 616 C C . ASP A 1 81 ? 12.864 -5.212 -26.307 1.00 76.94 81 ASP A C 1
ATOM 618 O O . ASP A 1 81 ? 12.232 -5.606 -25.327 1.00 76.94 81 ASP A O 1
ATOM 622 N N . ASP A 1 82 ? 14.192 -5.340 -26.426 1.00 74.75 82 ASP A N 1
ATOM 623 C CA . ASP A 1 82 ? 15.050 -5.991 -25.423 1.00 74.75 82 ASP A CA 1
ATOM 624 C C . ASP A 1 82 ? 15.038 -5.225 -24.082 1.00 74.75 82 ASP A C 1
ATOM 626 O O . ASP A 1 82 ? 14.889 -5.828 -23.019 1.00 74.75 82 ASP A O 1
ATOM 630 N N . ASP A 1 83 ? 15.114 -3.889 -24.127 1.00 73.25 83 ASP A N 1
ATOM 631 C CA . ASP A 1 83 ? 15.087 -3.032 -22.933 1.00 73.25 83 ASP A CA 1
ATOM 632 C C . ASP A 1 83 ? 13.708 -3.074 -22.251 1.00 73.25 83 ASP A C 1
ATOM 634 O O . ASP A 1 83 ? 13.604 -3.101 -21.026 1.00 73.25 83 ASP A O 1
ATOM 638 N N . ARG A 1 84 ? 12.627 -3.130 -23.041 1.00 72.81 84 ARG A N 1
ATOM 639 C CA . ARG A 1 84 ? 11.256 -3.246 -22.526 1.00 72.81 84 ARG A CA 1
ATOM 640 C C . ARG A 1 84 ? 11.043 -4.565 -21.786 1.00 72.81 84 ARG A C 1
ATOM 642 O O . ARG A 1 84 ? 10.420 -4.570 -20.726 1.00 72.81 84 ARG A O 1
ATOM 649 N N . GLU A 1 85 ? 11.510 -5.677 -22.350 1.00 78.06 85 GLU A N 1
ATOM 650 C CA . GLU A 1 85 ? 11.382 -6.998 -21.725 1.00 78.06 85 GLU A CA 1
ATOM 651 C C . GLU A 1 85 ? 12.184 -7.063 -20.413 1.00 78.06 85 GLU A C 1
ATOM 653 O O . GLU A 1 85 ? 11.683 -7.571 -19.408 1.00 78.06 85 GLU A O 1
ATOM 658 N N . GLU A 1 86 ? 13.372 -6.447 -20.375 1.00 78.12 86 GLU A N 1
ATOM 659 C CA . GLU A 1 86 ? 14.173 -6.317 -19.153 1.00 78.12 86 GLU A CA 1
ATOM 660 C C . GLU A 1 86 ? 13.475 -5.467 -18.074 1.00 78.12 86 GLU A C 1
ATOM 662 O O . GLU A 1 86 ? 13.420 -5.873 -16.909 1.00 78.12 86 GLU A O 1
ATOM 667 N N . SER A 1 87 ? 12.909 -4.309 -18.435 1.00 72.69 87 SER A N 1
ATOM 668 C CA . SER A 1 87 ? 12.177 -3.446 -17.495 1.00 72.69 87 SER A CA 1
ATOM 669 C C . SER A 1 87 ? 10.941 -4.135 -16.908 1.00 72.69 87 SER A C 1
ATOM 671 O O . SER A 1 87 ? 10.679 -4.002 -15.712 1.00 72.69 87 SER A O 1
ATOM 673 N N . LEU A 1 88 ? 10.202 -4.907 -17.712 1.00 75.81 88 LEU A N 1
ATOM 674 C CA . LEU A 1 88 ? 9.044 -5.671 -17.236 1.00 75.81 88 LEU A CA 1
ATOM 675 C C . LEU A 1 88 ? 9.454 -6.800 -16.281 1.00 75.81 88 LEU A C 1
ATOM 677 O O . LEU A 1 88 ? 8.851 -6.943 -15.220 1.00 75.81 88 LEU A O 1
ATOM 681 N N . ALA A 1 89 ? 10.515 -7.548 -16.596 1.00 79.25 89 ALA A N 1
ATOM 682 C CA . ALA A 1 89 ? 11.017 -8.603 -15.713 1.00 79.25 89 ALA A CA 1
ATOM 683 C C . ALA A 1 89 ? 11.491 -8.049 -14.355 1.00 79.25 89 ALA A C 1
ATOM 685 O O . ALA A 1 89 ? 11.241 -8.646 -13.307 1.00 79.25 89 ALA A O 1
ATOM 686 N N . LYS A 1 90 ? 12.138 -6.875 -14.354 1.00 75.94 90 LYS A N 1
ATOM 687 C CA . LYS A 1 90 ? 12.511 -6.162 -13.120 1.00 75.94 90 LYS A CA 1
ATOM 688 C C . LYS A 1 90 ? 11.285 -5.751 -12.307 1.00 75.94 90 LYS A C 1
ATOM 690 O O . LYS A 1 90 ? 11.300 -5.874 -11.084 1.00 75.94 90 LYS A O 1
ATOM 695 N N . LEU A 1 91 ? 10.228 -5.278 -12.968 1.00 74.38 91 LEU A N 1
ATOM 696 C CA . LEU A 1 91 ? 8.977 -4.911 -12.309 1.00 74.38 91 LEU A CA 1
ATOM 697 C C . LEU A 1 91 ? 8.344 -6.125 -11.613 1.00 74.38 91 LEU A C 1
ATOM 699 O O . LEU A 1 91 ? 7.986 -6.040 -10.442 1.00 74.38 91 LEU A O 1
ATOM 703 N N . GLU A 1 92 ? 8.254 -7.267 -12.293 1.00 80.81 92 GLU A N 1
ATOM 704 C CA . GLU A 1 92 ? 7.711 -8.503 -11.712 1.00 80.81 92 GLU A CA 1
ATOM 705 C C . GLU A 1 92 ? 8.490 -8.955 -10.464 1.00 80.81 92 GLU A C 1
ATOM 707 O O . GLU A 1 92 ? 7.880 -9.234 -9.428 1.00 80.81 92 GLU A O 1
ATOM 712 N N . ASP A 1 93 ? 9.827 -8.942 -10.515 1.00 81.00 93 ASP A N 1
ATOM 713 C CA . ASP A 1 93 ? 10.688 -9.309 -9.378 1.00 81.00 93 ASP A CA 1
ATOM 714 C C . ASP A 1 93 ? 10.484 -8.375 -8.167 1.00 81.00 93 ASP A C 1
ATOM 716 O O . ASP A 1 93 ? 10.367 -8.825 -7.022 1.00 81.00 93 ASP A O 1
ATOM 720 N N . ILE A 1 94 ? 10.337 -7.066 -8.410 1.00 77.00 94 ILE A N 1
ATOM 721 C CA . ILE A 1 94 ? 10.006 -6.080 -7.369 1.00 77.00 94 ILE A CA 1
ATOM 722 C C . ILE A 1 94 ? 8.691 -6.451 -6.667 1.00 77.00 94 ILE A C 1
ATOM 724 O O . ILE A 1 94 ? 8.619 -6.461 -5.431 1.00 77.00 94 ILE A O 1
ATOM 728 N N . PHE A 1 95 ? 7.648 -6.784 -7.430 1.00 81.88 95 PHE A N 1
ATOM 729 C CA . PHE A 1 95 ? 6.340 -7.148 -6.883 1.00 81.88 95 PHE A CA 1
ATOM 730 C C . PHE A 1 95 ? 6.355 -8.492 -6.142 1.00 81.88 95 PHE A C 1
ATOM 732 O O . PHE A 1 95 ? 5.688 -8.638 -5.110 1.00 81.88 95 PHE A O 1
ATOM 739 N N . GLU A 1 96 ? 7.156 -9.461 -6.582 1.00 82.88 96 GLU A N 1
ATOM 740 C CA . GLU A 1 96 ? 7.312 -10.727 -5.864 1.00 82.88 96 GLU A CA 1
ATOM 741 C C . GLU A 1 96 ? 7.969 -10.517 -4.487 1.00 82.88 96 GLU A C 1
ATOM 743 O O . GLU A 1 96 ? 7.485 -11.020 -3.460 1.00 82.88 96 GLU A O 1
ATOM 748 N N . GLN A 1 97 ? 9.001 -9.671 -4.427 1.00 81.12 97 GLN A N 1
ATOM 749 C CA . GLN A 1 97 ? 9.697 -9.307 -3.187 1.00 81.12 97 GLN A CA 1
ATOM 750 C C . GLN A 1 97 ? 8.844 -8.461 -2.227 1.00 81.12 97 GLN A C 1
ATOM 752 O O . GLN A 1 97 ? 9.143 -8.372 -1.032 1.00 81.12 97 GLN A O 1
ATOM 757 N N . MET A 1 98 ? 7.748 -7.874 -2.707 1.00 81.94 98 MET A N 1
ATOM 758 C CA . MET A 1 98 ? 6.859 -7.007 -1.934 1.00 81.94 98 MET A CA 1
ATOM 759 C C . MET A 1 98 ? 5.832 -7.739 -1.070 1.00 81.94 98 MET A C 1
ATOM 761 O O . MET A 1 98 ? 5.240 -7.137 -0.168 1.00 81.94 98 MET A O 1
ATOM 765 N N . ARG A 1 99 ? 5.623 -9.042 -1.270 1.00 87.06 99 ARG A N 1
ATOM 766 C CA . ARG A 1 99 ? 4.634 -9.816 -0.496 1.00 87.06 99 ARG A CA 1
ATOM 767 C C . ARG A 1 99 ? 4.778 -9.666 1.032 1.00 87.06 99 ARG A C 1
ATOM 769 O O . ARG A 1 99 ? 3.755 -9.472 1.706 1.00 87.06 99 ARG A O 1
ATOM 776 N N . PRO A 1 100 ? 5.989 -9.701 1.625 1.00 87.81 100 PRO A N 1
ATOM 777 C CA . PRO A 1 100 ? 6.175 -9.455 3.053 1.00 87.81 100 PRO A CA 1
ATOM 778 C C . PRO A 1 100 ? 5.845 -8.014 3.458 1.00 87.81 100 PRO A C 1
ATOM 780 O O . PRO A 1 100 ? 5.311 -7.805 4.549 1.00 87.81 100 PRO A O 1
ATOM 783 N N . LEU A 1 101 ? 6.127 -7.035 2.590 1.00 86.12 101 LEU A N 1
ATOM 784 C CA . LEU A 1 101 ? 5.826 -5.623 2.824 1.00 86.12 101 LEU A CA 1
ATOM 785 C C . LEU A 1 101 ? 4.313 -5.398 2.904 1.00 86.12 101 LEU A C 1
ATOM 787 O O . LEU A 1 101 ? 3.840 -4.857 3.901 1.00 86.12 101 LEU A O 1
ATOM 791 N N . VAL A 1 102 ? 3.556 -5.887 1.916 1.00 90.00 102 VAL A N 1
ATOM 792 C CA . VAL A 1 102 ? 2.085 -5.787 1.877 1.00 90.00 102 VAL A CA 1
ATOM 793 C C . VAL A 1 102 ? 1.455 -6.520 3.060 1.00 90.00 102 VAL A C 1
ATOM 795 O O . VAL A 1 102 ? 0.585 -5.985 3.746 1.00 90.00 102 VAL A O 1
ATOM 798 N N . THR A 1 103 ? 1.944 -7.719 3.382 1.00 92.00 103 THR A N 1
ATOM 799 C CA . THR A 1 103 ? 1.474 -8.458 4.564 1.00 92.00 103 THR A CA 1
ATOM 800 C C . THR A 1 103 ? 1.736 -7.676 5.856 1.00 92.00 103 THR A C 1
ATOM 802 O O . THR A 1 103 ? 0.882 -7.632 6.744 1.00 92.00 103 THR A O 1
ATOM 805 N N . GLY A 1 104 ? 2.915 -7.059 5.978 1.00 92.19 104 GLY A N 1
ATOM 806 C CA . GLY A 1 104 ? 3.282 -6.212 7.112 1.00 92.19 104 GLY A CA 1
ATOM 807 C C . GLY A 1 104 ? 2.426 -4.949 7.206 1.00 92.19 104 GLY A C 1
ATOM 808 O O . GLY A 1 104 ? 1.975 -4.612 8.295 1.00 92.19 104 GLY A O 1
ATOM 809 N N . MET A 1 105 ? 2.138 -4.305 6.073 1.00 93.25 105 MET A N 1
ATOM 810 C CA . MET A 1 105 ? 1.250 -3.145 5.974 1.00 93.25 105 MET A CA 1
ATOM 811 C C . MET A 1 105 ? -0.155 -3.478 6.483 1.00 93.25 105 MET A C 1
ATOM 813 O O . MET A 1 105 ? -0.669 -2.778 7.354 1.00 93.25 105 MET A O 1
ATOM 817 N N . VAL A 1 106 ? -0.758 -4.576 6.012 1.00 95.62 106 VAL A N 1
ATOM 818 C CA . VAL A 1 106 ? -2.083 -5.002 6.489 1.00 95.62 106 VAL A CA 1
ATOM 819 C C . VAL A 1 106 ? -2.055 -5.278 7.989 1.00 95.62 106 VAL A C 1
ATOM 821 O O . VAL A 1 106 ? -2.923 -4.800 8.712 1.00 95.62 106 VAL A O 1
ATOM 824 N N . LYS A 1 107 ? -1.047 -5.993 8.496 1.00 95.94 107 LYS A N 1
ATOM 825 C CA . LYS A 1 107 ? -0.927 -6.247 9.942 1.00 95.94 107 LYS A CA 1
ATOM 826 C C . LYS A 1 107 ? -0.805 -4.954 10.748 1.00 95.94 107 LYS A C 1
ATOM 828 O O . LYS A 1 107 ? -1.569 -4.770 11.690 1.00 95.94 107 LYS A O 1
ATOM 833 N N . GLY A 1 108 ? 0.091 -4.055 10.344 1.00 94.81 108 GLY A N 1
ATOM 834 C CA . GLY A 1 108 ? 0.322 -2.782 11.026 1.00 94.81 108 GLY A CA 1
ATOM 835 C C . GLY A 1 108 ? -0.918 -1.888 11.039 1.00 94.81 108 GLY A C 1
ATOM 836 O O . GLY A 1 108 ? -1.230 -1.289 12.065 1.00 94.81 108 GLY A O 1
ATOM 837 N N . ALA A 1 109 ? -1.706 -1.873 9.958 1.00 95.88 109 ALA A N 1
ATOM 838 C CA . ALA A 1 109 ? -2.961 -1.129 9.946 1.00 95.88 109 ALA A CA 1
ATOM 839 C C . ALA A 1 109 ? -3.923 -1.620 11.042 1.00 95.88 109 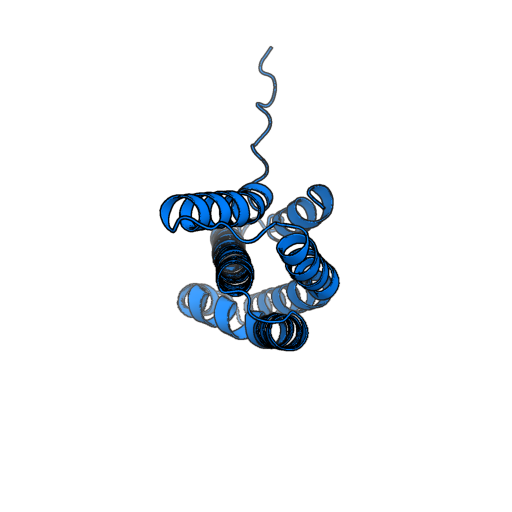ALA A C 1
ATOM 841 O O . ALA A 1 109 ? -4.571 -0.821 11.713 1.00 95.88 109 ALA A O 1
ATOM 842 N N . TYR A 1 110 ? -3.986 -2.930 11.292 1.00 96.12 110 TYR A N 1
ATOM 843 C CA . TYR A 1 110 ? -4.879 -3.504 12.303 1.00 96.12 110 TYR A CA 1
ATOM 844 C C . TYR A 1 110 ? -4.413 -3.321 13.748 1.00 96.12 110 TYR A C 1
ATOM 846 O O . TYR A 1 110 ? -5.223 -3.484 14.663 1.00 96.12 110 TYR A O 1
ATOM 854 N N . GLU A 1 111 ? -3.163 -2.919 13.964 1.00 96.44 111 GLU A N 1
ATOM 855 C CA . GLU A 1 111 ? -2.678 -2.467 15.271 1.00 96.44 111 GLU A CA 1
ATOM 856 C C . GLU A 1 111 ? -3.199 -1.060 15.611 1.00 96.44 111 GLU A C 1
ATOM 858 O O . GLU A 1 111 ? -3.287 -0.694 16.785 1.00 96.44 111 GLU A O 1
ATOM 863 N N . ILE A 1 112 ? -3.620 -0.286 14.604 1.00 95.94 112 ILE A N 1
ATOM 864 C CA . ILE A 1 112 ? -4.153 1.061 14.796 1.00 95.94 112 ILE A CA 1
ATOM 865 C C . ILE A 1 112 ? -5.634 0.998 15.232 1.00 95.94 112 ILE A C 1
ATOM 867 O O . ILE A 1 112 ? -6.460 0.315 14.602 1.00 95.94 112 ILE A O 1
ATOM 871 N N . PRO A 1 113 ? -6.017 1.710 16.314 1.00 96.25 113 PRO A N 1
ATOM 872 C CA . PRO A 1 113 ? -7.406 1.792 16.754 1.00 96.25 113 PRO A CA 1
ATOM 873 C C . PRO A 1 113 ? -8.313 2.490 15.736 1.00 96.25 113 PRO A C 1
ATOM 875 O O . PRO A 1 113 ? -7.931 3.476 15.096 1.00 96.25 113 PRO A O 1
ATOM 878 N N . VAL A 1 114 ? -9.558 2.018 15.648 1.00 96.75 114 VAL A N 1
ATOM 879 C CA . VAL A 1 114 ? -10.604 2.688 14.868 1.00 96.75 114 VAL A CA 1
ATOM 880 C C . VAL A 1 114 ? -10.970 3.999 15.541 1.00 96.75 114 VAL A C 1
ATOM 882 O O . VAL A 1 114 ? -11.330 4.033 16.719 1.00 96.75 114 VAL A O 1
ATOM 885 N N . GLN A 1 115 ? -10.913 5.078 14.774 1.00 97.44 115 GLN A N 1
ATOM 886 C CA . GLN A 1 115 ? -11.275 6.397 15.255 1.00 97.44 115 GLN A CA 1
ATOM 887 C C . GLN A 1 115 ? -12.798 6.576 15.251 1.00 97.44 115 GLN A C 1
ATOM 889 O O . GLN A 1 115 ? -13.497 6.184 14.311 1.00 97.44 115 GLN A O 1
ATOM 894 N N . ALA A 1 116 ? -13.325 7.193 16.311 1.00 92.94 116 ALA A N 1
ATOM 895 C CA . ALA A 1 116 ? -14.758 7.460 16.441 1.00 92.94 116 ALA A CA 1
ATOM 896 C C . ALA A 1 116 ? -15.224 8.610 15.533 1.00 92.94 116 ALA A C 1
ATOM 898 O O . ALA A 1 116 ? -16.321 8.560 14.982 1.00 92.94 116 ALA A O 1
ATOM 899 N N . LEU A 1 117 ? -14.387 9.641 15.382 1.00 95.56 117 LEU A N 1
ATOM 900 C CA . LEU A 1 117 ? -14.690 10.824 14.584 1.00 95.56 117 LEU A CA 1
ATOM 901 C C . LEU A 1 117 ? -14.158 10.677 13.163 1.00 95.56 117 LEU A C 1
ATOM 903 O O . LEU A 1 117 ? -13.011 10.288 12.956 1.00 95.56 117 LEU A O 1
ATOM 907 N N . GLU A 1 118 ? -14.974 11.084 12.196 1.00 94.62 118 GLU A N 1
ATOM 908 C CA . GLU A 1 118 ? -14.626 11.069 10.775 1.00 94.62 118 GLU A CA 1
ATOM 909 C C . GLU A 1 118 ? -13.378 11.910 10.461 1.00 94.62 118 GLU A C 1
ATOM 911 O O . GLU A 1 118 ? -12.529 11.491 9.680 1.00 94.62 118 GLU A O 1
ATOM 916 N N . SER A 1 119 ? -13.212 13.061 11.120 1.00 95.25 119 SER A N 1
ATOM 917 C CA . SER A 1 119 ? -12.006 13.890 10.984 1.00 95.25 119 SER A CA 1
ATOM 918 C C . SER A 1 119 ? -10.739 13.125 11.365 1.00 95.25 119 SER A C 1
ATOM 920 O O . SER A 1 119 ? -9.756 13.161 10.634 1.00 95.25 119 SER A O 1
ATOM 922 N N . ASN A 1 120 ? -10.785 12.377 12.469 1.00 95.69 120 ASN A N 1
ATOM 923 C CA . ASN A 1 120 ? -9.638 11.622 12.965 1.00 95.69 120 ASN A CA 1
ATOM 924 C C . ASN A 1 120 ? -9.333 10.422 12.063 1.00 95.69 120 ASN A C 1
ATOM 926 O O . ASN A 1 120 ? -8.168 10.088 11.880 1.00 95.69 120 ASN A O 1
ATOM 930 N N . ARG A 1 121 ? -10.359 9.792 11.470 1.00 96.19 121 ARG A N 1
ATOM 931 C CA . ARG A 1 121 ? -10.158 8.727 10.473 1.00 96.19 121 ARG A CA 1
ATOM 932 C C . ARG A 1 121 ? -9.358 9.242 9.287 1.00 96.19 121 ARG A C 1
ATOM 934 O O . ARG A 1 121 ? -8.393 8.600 8.901 1.00 96.19 121 ARG A O 1
ATOM 941 N N . ARG A 1 122 ? -9.726 10.408 8.747 1.00 95.88 122 ARG A N 1
ATOM 942 C CA . ARG A 1 122 ? -9.009 11.021 7.617 1.00 95.88 122 ARG A CA 1
ATOM 943 C C . ARG A 1 122 ? -7.565 11.350 7.965 1.00 95.88 122 ARG A C 1
ATOM 945 O O . ARG A 1 122 ? -6.693 11.051 7.164 1.00 95.88 122 ARG A O 1
ATOM 952 N N . THR A 1 123 ? -7.317 11.907 9.152 1.00 95.88 123 THR A N 1
ATOM 953 C CA . THR A 1 123 ? -5.951 12.177 9.624 1.00 95.88 123 THR A CA 1
ATOM 954 C C . THR A 1 123 ? -5.126 10.897 9.683 1.00 95.88 123 THR A C 1
ATOM 956 O O . THR A 1 123 ? -4.066 10.840 9.078 1.00 95.88 123 THR A O 1
ATOM 959 N N . VAL A 1 124 ? -5.644 9.843 10.319 1.00 95.25 124 VAL A N 1
ATOM 960 C CA . VAL A 1 124 ? -4.931 8.561 10.430 1.00 95.25 124 VAL A CA 1
ATOM 961 C C . VAL A 1 124 ? -4.707 7.906 9.064 1.00 95.25 124 VAL A C 1
ATOM 963 O O . VAL A 1 124 ? -3.652 7.326 8.843 1.00 95.25 124 VAL A O 1
ATOM 966 N N . ILE A 1 125 ? -5.672 7.995 8.141 1.00 96.75 125 ILE A N 1
ATOM 967 C CA . ILE A 1 125 ? -5.514 7.487 6.769 1.00 96.75 125 ILE A CA 1
ATOM 968 C C . ILE A 1 125 ? -4.405 8.250 6.036 1.00 96.75 125 ILE A C 1
ATOM 970 O O . ILE A 1 125 ? -3.540 7.607 5.454 1.00 96.75 125 ILE A O 1
ATOM 974 N N . SER A 1 126 ? -4.407 9.586 6.102 1.00 94.00 126 SER A N 1
ATOM 975 C CA . SER A 1 126 ? -3.387 10.429 5.464 1.00 94.00 126 SER A CA 1
ATOM 976 C C . SER A 1 126 ? -2.000 10.156 6.038 1.00 94.00 126 SER A C 1
ATOM 978 O O . SER A 1 126 ? -1.080 9.867 5.292 1.00 94.00 126 SER A O 1
ATOM 980 N N . GLU A 1 127 ? -1.852 10.158 7.365 1.00 93.50 127 GLU A N 1
ATOM 981 C CA . GLU A 1 127 ? -0.565 9.893 8.022 1.00 93.50 127 GLU A CA 1
ATOM 982 C C . GLU A 1 127 ? -0.036 8.487 7.722 1.00 93.50 127 GLU A C 1
ATOM 984 O O . GLU A 1 127 ? 1.174 8.273 7.664 1.00 93.50 127 GLU A O 1
ATOM 989 N N . TRP A 1 128 ? -0.935 7.514 7.566 1.00 93.81 128 TRP A N 1
ATOM 990 C CA . TRP A 1 128 ? -0.570 6.157 7.184 1.00 93.81 128 TRP A CA 1
ATOM 991 C C . TRP A 1 128 ? -0.091 6.095 5.739 1.00 93.81 128 TRP A C 1
ATOM 993 O O . TRP A 1 128 ? 0.970 5.545 5.475 1.00 93.81 128 TRP A O 1
ATOM 1003 N N . GLU A 1 129 ? -0.852 6.678 4.818 1.00 91.50 129 GLU A N 1
ATOM 1004 C CA . GLU A 1 129 ? -0.488 6.791 3.411 1.00 91.50 129 GLU A CA 1
ATOM 1005 C C . GLU A 1 129 ? 0.878 7.477 3.233 1.00 91.50 129 GLU A C 1
ATOM 1007 O O . GLU A 1 129 ? 1.787 6.916 2.614 1.00 91.50 129 GLU A O 1
ATOM 1012 N N . ASP A 1 130 ? 1.053 8.637 3.868 1.00 86.50 130 ASP A N 1
ATOM 1013 C CA . ASP A 1 130 ? 2.262 9.451 3.785 1.00 86.50 130 ASP A CA 1
ATOM 1014 C C . ASP A 1 130 ? 3.502 8.685 4.262 1.00 86.50 130 ASP A C 1
ATOM 1016 O O . ASP A 1 130 ? 4.592 8.890 3.732 1.00 86.50 130 ASP A O 1
ATOM 1020 N N . GLN A 1 131 ? 3.381 7.762 5.224 1.00 85.94 131 GLN A N 1
ATOM 1021 C CA . GLN A 1 131 ? 4.509 6.924 5.658 1.00 85.94 131 GLN A CA 1
ATOM 1022 C C . GLN A 1 131 ? 5.026 6.000 4.552 1.00 85.94 131 GLN A C 1
ATOM 1024 O O . GLN A 1 131 ? 6.236 5.767 4.471 1.00 85.94 131 GLN A O 1
ATOM 1029 N N . PHE A 1 132 ? 4.142 5.464 3.710 1.00 82.00 132 PHE A N 1
ATOM 1030 C CA . PHE A 1 132 ? 4.540 4.591 2.606 1.00 82.00 132 PHE A CA 1
ATOM 1031 C C . PHE A 1 132 ? 5.040 5.402 1.415 1.00 82.00 132 PHE A C 1
ATOM 1033 O O . PHE A 1 132 ? 6.076 5.050 0.851 1.00 82.00 132 PHE A O 1
ATOM 1040 N N . PHE A 1 133 ? 4.392 6.528 1.111 1.00 77.38 133 PHE A N 1
ATOM 1041 C CA . PHE A 1 133 ? 4.846 7.436 0.061 1.00 77.38 133 PHE A CA 1
ATOM 1042 C C . PHE A 1 133 ? 6.212 8.068 0.383 1.00 77.38 133 PHE A C 1
ATOM 1044 O O . PHE A 1 133 ? 7.131 8.026 -0.431 1.00 77.38 133 PHE A O 1
ATOM 1051 N N . SER A 1 134 ? 6.406 8.583 1.601 1.00 71.69 134 SER A N 1
ATOM 1052 C CA . SER A 1 134 ? 7.692 9.165 2.030 1.00 71.69 134 SER A CA 1
ATOM 1053 C C . SER A 1 134 ? 8.814 8.132 2.129 1.00 71.69 134 SER A C 1
ATOM 1055 O O . SER A 1 134 ? 9.968 8.452 1.884 1.00 71.69 134 SER A O 1
ATOM 1057 N N . SER A 1 135 ? 8.511 6.866 2.427 1.00 68.00 135 SER A N 1
ATOM 1058 C CA . SER A 1 135 ? 9.536 5.809 2.414 1.00 68.00 135 SER A CA 1
ATOM 1059 C C . SER A 1 135 ? 10.034 5.473 1.002 1.00 68.00 135 SER A C 1
ATOM 1061 O O . SER A 1 135 ? 11.082 4.845 0.861 1.00 68.00 135 SER A O 1
ATOM 1063 N N . CYS A 1 136 ? 9.277 5.872 -0.018 1.00 66.75 136 CYS A N 1
ATOM 1064 C CA . CYS A 1 136 ? 9.567 5.680 -1.433 1.00 66.75 136 CYS A CA 1
ATOM 1065 C C . CYS A 1 136 ? 10.573 6.715 -1.973 1.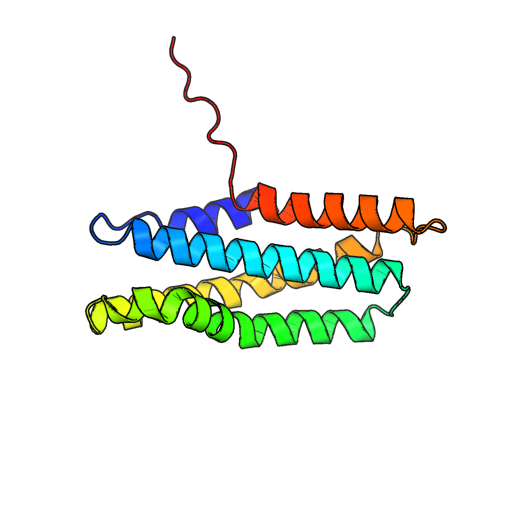00 66.75 136 CYS A C 1
ATOM 1067 O O . CYS A 1 136 ? 11.376 6.406 -2.855 1.00 66.75 136 CYS A O 1
ATOM 1069 N N . TYR A 1 137 ? 10.586 7.904 -1.364 1.00 61.97 137 TYR A N 1
ATOM 1070 C CA . TYR A 1 137 ? 11.568 8.959 -1.581 1.00 61.97 137 TYR A CA 1
ATOM 1071 C C . TYR A 1 137 ? 12.365 9.143 -0.293 1.00 61.97 137 TYR A C 1
ATOM 1073 O O . TYR A 1 137 ? 11.974 9.965 0.536 1.00 61.97 137 TYR A O 1
ATOM 1081 N N . PRO A 1 138 ? 13.463 8.396 -0.065 1.00 51.84 138 PRO A N 1
ATOM 1082 C CA . PRO A 1 138 ? 14.359 8.781 1.010 1.00 51.84 138 PRO A CA 1
ATOM 1083 C C . PRO A 1 138 ? 14.749 10.233 0.740 1.00 51.84 138 PRO A C 1
ATOM 1085 O O . PRO A 1 138 ? 15.246 10.532 -0.352 1.00 51.84 138 PRO A O 1
ATOM 1088 N N . ASP A 1 139 ? 14.464 11.130 1.692 1.00 46.84 139 ASP A N 1
ATOM 1089 C CA . ASP A 1 139 ? 15.030 12.472 1.675 1.00 46.84 139 ASP A CA 1
ATOM 1090 C C . ASP A 1 139 ? 16.494 12.295 1.281 1.00 46.84 139 ASP A C 1
ATOM 1092 O O . ASP A 1 139 ? 17.209 11.484 1.883 1.00 46.84 139 ASP A O 1
ATOM 1096 N N . LYS A 1 140 ? 16.922 12.973 0.210 1.00 41.34 140 LYS A N 1
ATOM 1097 C CA . LYS A 1 140 ? 18.350 13.158 -0.012 1.00 41.34 140 LYS A CA 1
ATOM 1098 C C . LYS A 1 140 ? 18.819 13.851 1.256 1.00 41.34 140 LYS A C 1
ATOM 1100 O O . LYS A 1 140 ? 18.606 15.054 1.379 1.00 41.34 140 LYS A O 1
ATOM 1105 N N . GLU A 1 141 ? 19.364 13.088 2.206 1.00 38.97 141 GLU A N 1
ATOM 1106 C CA . GLU A 1 141 ? 20.152 13.646 3.292 1.00 38.97 141 GLU A CA 1
ATOM 1107 C C . GLU A 1 141 ? 21.063 14.658 2.616 1.00 38.97 141 GLU A C 1
ATOM 1109 O O . GLU A 1 141 ? 21.766 14.321 1.653 1.00 38.97 141 GLU A O 1
ATOM 1114 N N . GLU A 1 142 ? 20.896 15.916 3.028 1.00 41.09 142 GLU A N 1
ATOM 1115 C CA . GLU A 1 142 ? 21.690 17.045 2.589 1.00 41.09 142 GLU A CA 1
ATOM 1116 C C . GLU A 1 142 ? 23.133 16.564 2.553 1.00 41.09 142 GLU A C 1
ATOM 1118 O O . GLU A 1 142 ? 23.734 16.280 3.587 1.00 41.09 142 GLU A O 1
ATOM 1123 N N . THR A 1 143 ? 23.656 16.359 1.344 1.00 36.62 143 THR A N 1
ATOM 1124 C CA . THR A 1 143 ? 25.067 16.058 1.187 1.00 36.62 143 THR A CA 1
ATOM 1125 C C . THR A 1 143 ? 25.768 17.292 1.717 1.00 36.62 143 THR A C 1
ATOM 1127 O O . THR A 1 143 ? 25.642 18.369 1.132 1.00 36.62 143 THR A O 1
ATOM 1130 N N . GLU A 1 144 ? 26.390 17.125 2.881 1.00 47.12 144 GLU A N 1
ATOM 1131 C CA . GLU A 1 144 ? 27.202 18.112 3.571 1.00 47.12 144 GLU A CA 1
ATOM 1132 C C . GLU A 1 144 ? 28.015 18.904 2.542 1.00 47.12 144 GLU A C 1
ATOM 1134 O O . GLU A 1 144 ? 28.826 18.347 1.799 1.00 47.12 144 GLU A O 1
ATOM 1139 N N . ALA A 1 145 ? 27.767 20.209 2.481 1.00 36.59 145 ALA A N 1
ATOM 1140 C CA . ALA A 1 145 ? 28.713 21.153 1.918 1.00 36.59 145 ALA A CA 1
ATOM 1141 C C . ALA A 1 145 ? 29.298 21.933 3.098 1.00 36.59 145 ALA A C 1
ATOM 1143 O O . ALA A 1 145 ? 28.726 22.935 3.533 1.00 36.59 145 ALA A O 1
ATOM 1144 N N . ASP A 1 146 ? 30.389 21.380 3.634 1.00 39.56 146 ASP A N 1
ATOM 1145 C CA . ASP A 1 146 ? 31.440 22.121 4.345 1.00 39.56 146 ASP A CA 1
ATOM 1146 C C . ASP A 1 146 ? 31.916 23.343 3.531 1.00 39.56 146 ASP A C 1
ATOM 1148 O O . ASP A 1 146 ? 32.049 23.227 2.285 1.00 39.56 146 ASP A O 1
#

Radius of gyration: 16.89 Å; chains: 1; bounding box: 46×34×44 Å

Foldseek 3Di:
DLVVLVVLLVVLCPDPVRNVLSVLLLLLLLVLQLVLLLVLLLCVLVVNDLVVSLVVLLVCLVCVLVSSCVVSVVVLVPDDPVVSVVVSVSSNVSSVVCSVVSVVSNVVSNVDDRDPDPVVSVVVSVVRSVVSSCSSPPPPPPPDDD